Protein AF-A0A8T4ZSI3-F1 (afdb_monomer)

Mean predicted aligned error: 11.45 Å

pLDDT: mean 76.9, std 13.88, range [41.25, 93.5]

Sequence (92 aa):
MSDDQTILWIEEKEPKIANLAKLIGVQDSSKVKVKITLEVVEEPCKICGKLTPSNKSCRKCGETLCDGCAVTDAGDSYCPTCLNLLKTLKLA

Radius of gyration: 19.09 Å; Cα contacts (8 Å, |Δi|>4): 92; chains: 1; bounding box: 41×33×58 Å

Foldseek 3Di:
DPPPDDDDDDPDPDDDVVVVCVVVPDDPPDDDDDDDDDDQAFAQAPPPGDTDGQPAAAPVPRGGHHPVQWDDDPRHTHGPVVVVVVVVVVVD

Structure (mmCIF, N/CA/C/O backbone):
data_AF-A0A8T4ZSI3-F1
#
_entry.id   AF-A0A8T4ZSI3-F1
#
loop_
_atom_site.group_PDB
_atom_site.id
_atom_site.type_symbol
_atom_site.label_atom_id
_atom_site.label_alt_id
_atom_site.label_comp_id
_atom_site.label_asym_id
_atom_site.label_entity_id
_atom_site.label_seq_id
_atom_site.pdbx_PDB_ins_code
_atom_site.Cartn_x
_atom_site.Cartn_y
_atom_site.Cartn_z
_atom_site.occupa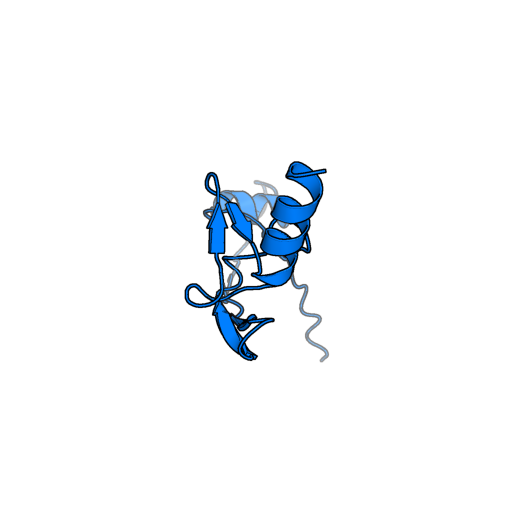ncy
_atom_site.B_iso_or_equiv
_atom_site.auth_seq_id
_atom_site.auth_comp_id
_atom_site.auth_asym_id
_atom_site.auth_atom_id
_atom_site.pdbx_PDB_model_num
ATOM 1 N N . MET A 1 1 ? -13.454 -21.469 21.931 1.00 41.25 1 MET A N 1
ATOM 2 C CA . MET A 1 1 ? -13.759 -20.039 21.738 1.00 41.25 1 MET A CA 1
ATOM 3 C C . MET A 1 1 ? -13.025 -19.634 20.483 1.00 41.25 1 MET A C 1
ATOM 5 O O . MET A 1 1 ? -11.804 -19.658 20.498 1.00 41.25 1 MET A O 1
ATOM 9 N N . SER A 1 2 ? -13.748 -19.436 19.385 1.00 46.75 2 SER A N 1
ATOM 10 C CA . SER A 1 2 ? -13.167 -18.881 18.165 1.00 46.75 2 SER A CA 1
ATOM 11 C C . SER A 1 2 ? -13.298 -17.372 18.300 1.00 46.75 2 SER A C 1
ATOM 13 O O . SER A 1 2 ? -14.420 -16.872 18.347 1.00 46.75 2 SER A O 1
ATOM 15 N N . ASP A 1 3 ? -12.184 -16.668 18.477 1.00 52.62 3 ASP A N 1
ATOM 16 C CA . ASP A 1 3 ? -12.177 -15.211 18.385 1.00 52.62 3 ASP A CA 1
ATOM 17 C C . ASP A 1 3 ? -12.426 -14.854 16.915 1.00 52.62 3 ASP A C 1
ATOM 19 O O . ASP A 1 3 ? -11.503 -14.855 16.102 1.00 52.62 3 ASP A O 1
ATOM 23 N N . ASP A 1 4 ? -13.693 -14.633 16.559 1.00 55.75 4 ASP A N 1
ATOM 24 C CA . ASP A 1 4 ? -14.094 -14.127 15.246 1.00 55.75 4 ASP A CA 1
ATOM 25 C C . ASP A 1 4 ? -13.576 -12.687 15.113 1.00 55.75 4 ASP A C 1
ATOM 27 O O . ASP A 1 4 ? -14.208 -11.715 15.536 1.00 55.75 4 ASP A O 1
ATOM 31 N N . GLN A 1 5 ? -12.354 -12.547 14.600 1.00 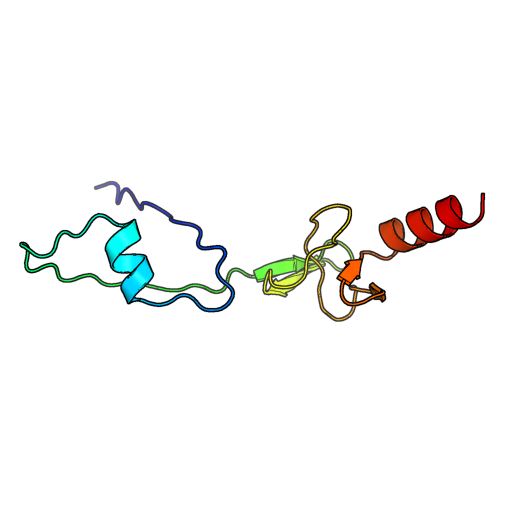63.22 5 GLN A N 1
ATOM 32 C CA . GLN A 1 5 ? -11.737 -11.249 14.367 1.00 63.22 5 GLN A CA 1
ATOM 33 C C . GLN A 1 5 ? -12.270 -10.669 13.059 1.00 63.22 5 GLN A C 1
ATOM 35 O O . GLN A 1 5 ? -11.970 -11.151 11.969 1.00 63.22 5 GLN A O 1
ATOM 40 N N . THR A 1 6 ? -13.058 -9.601 13.164 1.00 65.75 6 THR A N 1
ATOM 41 C CA . THR A 1 6 ? -13.450 -8.804 11.998 1.00 65.75 6 THR A CA 1
ATOM 42 C C . THR A 1 6 ? -12.294 -7.882 11.617 1.00 65.75 6 THR A C 1
ATOM 44 O O . THR A 1 6 ? -11.934 -6.992 12.388 1.00 65.75 6 THR A O 1
ATOM 47 N N . ILE A 1 7 ? -11.715 -8.089 10.433 1.00 65.12 7 ILE A N 1
ATOM 48 C CA . ILE A 1 7 ? -10.654 -7.238 9.880 1.00 65.12 7 ILE A CA 1
ATOM 49 C C . ILE A 1 7 ? -11.290 -6.186 8.966 1.00 65.12 7 ILE A C 1
ATOM 51 O O . ILE A 1 7 ? -12.028 -6.522 8.041 1.00 65.12 7 ILE A O 1
ATOM 55 N N . LEU A 1 8 ? -10.985 -4.912 9.219 1.00 63.78 8 LEU A N 1
ATOM 56 C CA . LEU A 1 8 ? -11.400 -3.778 8.394 1.00 63.78 8 LEU A CA 1
ATOM 57 C C . LEU A 1 8 ? -10.163 -3.139 7.759 1.00 63.78 8 LEU A C 1
ATOM 59 O O . LEU A 1 8 ? -9.298 -2.627 8.469 1.00 63.78 8 LEU A O 1
ATOM 63 N N . TRP A 1 9 ? -10.096 -3.152 6.429 1.00 66.25 9 TRP A N 1
ATOM 64 C CA . TRP A 1 9 ? -9.055 -2.462 5.667 1.00 66.25 9 TRP A CA 1
ATOM 65 C C . TRP A 1 9 ? -9.439 -0.991 5.485 1.00 66.25 9 TRP A C 1
ATOM 67 O O . TRP A 1 9 ? -10.546 -0.688 5.039 1.00 66.25 9 TRP A O 1
ATOM 77 N N . ILE A 1 10 ? -8.542 -0.073 5.856 1.00 65.88 10 ILE A N 1
ATOM 78 C CA . ILE A 1 10 ? -8.764 1.377 5.767 1.00 65.88 10 ILE A CA 1
ATOM 79 C C . ILE A 1 10 ? -7.752 1.960 4.782 1.00 65.88 10 ILE A C 1
ATOM 81 O O . ILE A 1 10 ? -6.564 2.040 5.082 1.00 65.88 10 ILE A O 1
ATOM 85 N N . GLU A 1 11 ? -8.230 2.403 3.623 1.00 62.31 11 GLU A N 1
ATOM 86 C CA . GLU A 1 11 ? -7.412 3.029 2.576 1.00 62.31 11 GLU A CA 1
ATOM 87 C C . GLU A 1 11 ? -7.436 4.568 2.692 1.00 62.31 11 GLU A C 1
ATOM 89 O O . GLU A 1 11 ? -7.796 5.282 1.758 1.00 62.31 11 GLU A O 1
ATOM 94 N N . GLU A 1 12 ? -7.089 5.113 3.865 1.00 62.91 12 GLU A N 1
ATOM 95 C CA . GLU A 1 12 ? -6.960 6.566 4.071 1.00 62.91 12 GLU A CA 1
ATOM 96 C C . GLU A 1 12 ? -5.488 6.983 4.196 1.00 62.91 12 GLU A C 1
ATOM 98 O O . GLU A 1 12 ? -4.692 6.315 4.852 1.00 62.91 12 GLU A O 1
ATOM 103 N N . LYS A 1 13 ? -5.128 8.143 3.621 1.00 55.00 13 LYS A N 1
ATOM 104 C CA . LYS A 1 13 ? -3.778 8.730 3.765 1.00 55.00 13 LYS A CA 1
ATOM 105 C C . LYS A 1 13 ? -3.427 9.066 5.222 1.00 55.00 13 LYS A C 1
ATOM 107 O O . LYS A 1 13 ? -2.257 9.030 5.580 1.00 55.00 13 LYS A O 1
ATOM 112 N N . GLU A 1 14 ? -4.433 9.390 6.036 1.00 59.66 14 GLU A N 1
ATOM 113 C CA . GLU A 1 14 ? -4.316 9.664 7.473 1.00 59.66 14 GLU A CA 1
ATOM 114 C C . GLU A 1 14 ? -5.585 9.172 8.194 1.00 59.66 14 GLU A C 1
ATOM 116 O O . GLU A 1 14 ? -6.609 9.863 8.161 1.00 59.66 14 GLU A O 1
ATOM 121 N N . PRO A 1 15 ? -5.566 7.998 8.847 1.00 59.25 15 PRO A N 1
ATOM 122 C CA . PRO A 1 15 ? -6.758 7.454 9.487 1.00 59.25 15 PRO A CA 1
ATOM 123 C C . PRO A 1 15 ? -7.127 8.269 10.735 1.00 59.25 15 PRO A C 1
ATOM 125 O O . PRO A 1 15 ? -6.415 8.266 11.743 1.00 59.25 15 PRO A O 1
ATOM 128 N N . LYS A 1 16 ? -8.268 8.967 10.706 1.00 66.62 16 LYS A N 1
ATOM 129 C CA . LYS A 1 16 ? -8.791 9.695 11.878 1.00 66.62 16 LYS A CA 1
ATOM 130 C C . LYS A 1 16 ? -9.656 8.775 12.738 1.00 66.62 16 LYS A C 1
ATOM 132 O O . LYS A 1 16 ? -10.654 8.236 12.269 1.00 66.62 16 LYS A O 1
ATOM 137 N N . ILE A 1 17 ? -9.356 8.681 14.036 1.00 64.38 17 ILE A N 1
ATOM 138 C CA . ILE A 1 17 ? -10.099 7.844 15.006 1.00 64.38 17 ILE A CA 1
ATOM 139 C C . ILE A 1 17 ? -11.612 8.140 1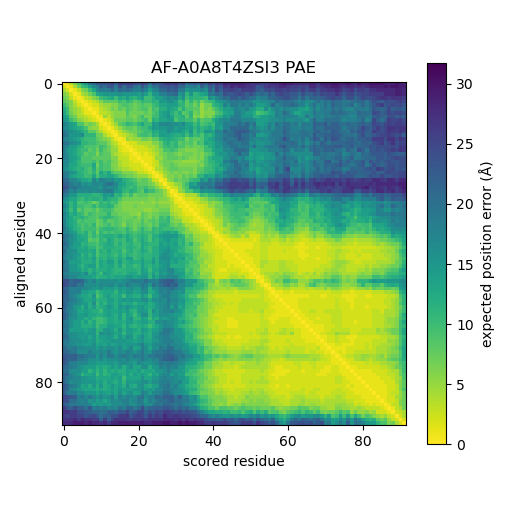5.005 1.00 64.38 17 ILE A C 1
ATOM 141 O O . ILE A 1 17 ? -12.428 7.230 15.133 1.00 64.38 17 ILE A O 1
ATOM 145 N N . ALA A 1 18 ? -12.005 9.400 14.799 1.00 63.66 18 ALA A N 1
ATOM 146 C CA . ALA A 1 18 ? -13.413 9.790 14.708 1.00 63.66 18 ALA A CA 1
ATOM 147 C C . ALA A 1 18 ? -14.136 9.202 13.476 1.00 63.66 18 ALA A C 1
ATOM 149 O O . ALA A 1 18 ? -15.325 8.896 13.556 1.00 63.66 18 ALA A O 1
ATOM 150 N N . ASN A 1 19 ? -13.430 9.008 12.355 1.00 67.06 19 ASN A N 1
ATOM 151 C CA . ASN A 1 19 ? -13.980 8.342 11.170 1.00 67.06 19 ASN A CA 1
ATOM 152 C C . ASN A 1 19 ? -14.148 6.840 11.430 1.00 67.06 19 ASN A C 1
ATOM 154 O O . ASN A 1 19 ? -15.162 6.262 11.046 1.00 67.06 19 ASN A O 1
ATOM 158 N N . LEU A 1 20 ? -13.208 6.233 12.163 1.00 69.62 20 LEU A N 1
ATOM 159 C CA . LEU A 1 20 ? -13.277 4.823 12.552 1.00 69.62 20 LEU A CA 1
ATOM 160 C C . L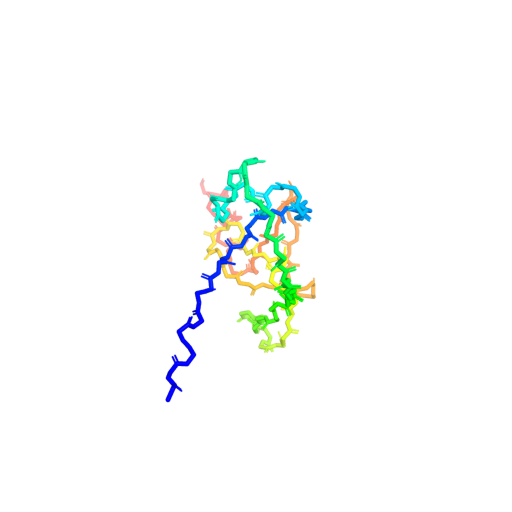EU A 1 20 ? -14.497 4.523 13.423 1.00 69.62 20 LEU A C 1
ATOM 162 O O . LEU A 1 20 ? -15.199 3.557 13.148 1.00 69.62 20 LEU A O 1
ATOM 166 N N . ALA A 1 21 ? -14.802 5.373 14.410 1.00 67.62 21 ALA A N 1
ATOM 167 C CA . ALA A 1 21 ? -15.974 5.208 15.278 1.00 67.62 21 ALA A CA 1
ATOM 168 C C . ALA A 1 21 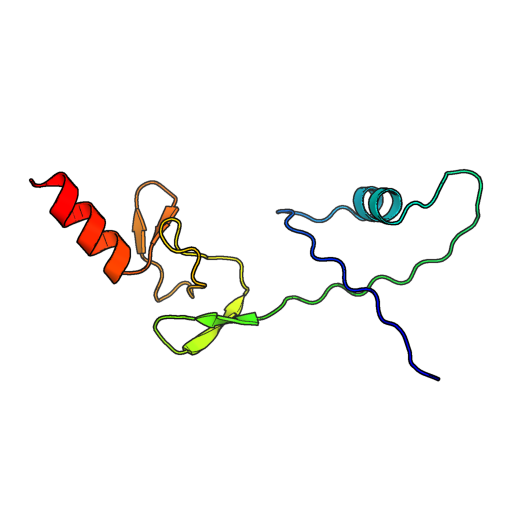? -17.305 5.201 14.500 1.00 67.62 21 ALA A C 1
ATOM 170 O O . ALA A 1 21 ? -18.201 4.415 14.812 1.00 67.62 21 ALA A O 1
ATOM 171 N N . LYS A 1 22 ? -17.414 6.033 13.453 1.00 67.31 22 LYS A N 1
ATOM 172 C CA . LYS A 1 22 ? -18.575 6.044 12.549 1.00 67.31 22 LYS A CA 1
ATOM 173 C C . LYS A 1 22 ? -18.639 4.791 11.676 1.00 67.31 22 LYS A C 1
ATOM 175 O O . LYS A 1 22 ? -19.718 4.228 11.522 1.00 67.31 22 LYS A O 1
ATOM 180 N N . LEU A 1 23 ? -17.502 4.349 11.129 1.00 67.81 23 LEU A N 1
ATOM 181 C CA . LEU A 1 23 ? -17.416 3.157 10.275 1.00 67.81 23 LEU A CA 1
ATOM 182 C C . LEU A 1 23 ? -17.847 1.876 11.001 1.00 67.81 23 LEU A C 1
ATOM 184 O O . LEU A 1 23 ? -18.461 1.010 10.388 1.00 67.81 23 LEU A O 1
ATOM 188 N N . ILE A 1 24 ? -17.583 1.773 12.306 1.00 70.19 24 ILE A N 1
ATOM 189 C CA . ILE A 1 24 ? -17.983 0.618 13.129 1.00 70.19 24 ILE A CA 1
ATOM 190 C C . ILE A 1 24 ? -19.392 0.751 13.740 1.00 70.19 24 ILE A C 1
ATOM 192 O O . ILE A 1 24 ? -19.765 -0.042 14.602 1.00 70.19 24 ILE A O 1
ATOM 196 N N . GLY A 1 25 ? -20.184 1.744 13.315 1.00 67.94 25 GLY A N 1
ATOM 197 C CA . GLY A 1 25 ? -21.608 1.849 13.655 1.00 67.94 25 GLY A CA 1
ATOM 198 C C . GLY A 1 25 ? -21.923 2.272 15.094 1.00 67.94 25 GLY A C 1
ATOM 199 O O . GLY A 1 25 ? -23.047 2.063 15.553 1.00 67.94 25 GLY A O 1
ATOM 200 N N . VAL A 1 26 ? -20.973 2.870 15.822 1.00 67.69 26 VAL A N 1
ATOM 201 C CA . VAL A 1 26 ? -21.232 3.379 17.179 1.00 67.69 26 VAL A CA 1
ATOM 202 C C . VAL A 1 26 ? -22.086 4.648 17.082 1.00 67.69 26 VAL A C 1
ATOM 204 O O . VAL A 1 26 ? -21.610 5.692 16.646 1.00 67.69 26 VAL A O 1
ATOM 207 N N . GLN A 1 27 ? -23.360 4.554 17.475 1.00 62.62 27 GLN A N 1
ATOM 208 C CA . GLN A 1 27 ? -24.263 5.704 17.595 1.00 62.62 27 GLN A CA 1
ATOM 209 C C . GLN A 1 27 ? -24.056 6.441 18.927 1.00 62.62 27 GLN A C 1
ATOM 211 O O . GLN A 1 27 ? -23.747 5.823 19.949 1.00 62.62 27 GLN A O 1
ATOM 216 N N . ASP A 1 28 ? -24.301 7.755 18.924 1.00 59.81 28 ASP A N 1
ATOM 217 C CA . ASP A 1 28 ? -24.035 8.690 20.033 1.00 59.81 28 ASP A CA 1
ATOM 218 C C . ASP A 1 28 ? -24.733 8.356 21.373 1.00 59.81 28 ASP A C 1
ATOM 220 O O . ASP A 1 28 ? -24.413 8.945 22.404 1.00 59.81 28 ASP A O 1
ATOM 224 N N . SER A 1 29 ? -25.677 7.408 21.405 1.00 62.12 29 SER A N 1
ATOM 225 C CA . SER A 1 29 ? -26.456 7.058 22.601 1.00 62.12 29 SER A CA 1
ATOM 226 C C . SER A 1 29 ? -25.819 5.989 23.503 1.00 62.12 29 SER A C 1
ATOM 228 O O . SER A 1 29 ? -26.335 5.728 24.591 1.00 62.12 29 SER A O 1
ATOM 230 N N . SER A 1 30 ? -24.702 5.372 23.097 1.00 62.16 30 SER A N 1
ATOM 231 C CA . SER A 1 30 ? -24.073 4.258 23.828 1.00 62.16 30 SER A CA 1
ATOM 232 C C . SER A 1 30 ? -22.675 4.606 24.353 1.00 62.16 30 SER A C 1
ATOM 234 O O . SER A 1 30 ? -21.815 5.072 23.611 1.00 62.16 30 SER A O 1
ATOM 236 N N . LYS A 1 31 ? -22.394 4.316 25.634 1.00 66.94 31 LYS A N 1
ATOM 237 C CA . LYS A 1 31 ? -21.021 4.372 26.174 1.00 66.94 31 LYS A CA 1
ATOM 238 C C . LYS A 1 31 ? -20.251 3.123 25.740 1.00 66.94 31 LYS A C 1
ATOM 240 O O . LYS A 1 31 ? -20.369 2.077 26.371 1.00 66.94 31 LYS A O 1
ATOM 245 N N . VAL A 1 32 ? -19.458 3.239 24.677 1.00 66.50 32 VAL A N 1
ATOM 246 C CA . VAL A 1 32 ? -18.644 2.141 24.132 1.00 66.50 32 VAL A CA 1
ATOM 247 C C . VAL A 1 32 ? -17.162 2.382 24.431 1.00 66.50 32 VAL A C 1
ATOM 249 O O . VAL A 1 32 ? -16.650 3.480 24.229 1.00 66.50 32 VAL A O 1
ATOM 252 N N . LYS A 1 33 ? -16.456 1.347 24.901 1.00 68.88 33 LYS A N 1
ATOM 253 C CA . LYS A 1 33 ? -14.991 1.343 25.033 1.00 68.88 33 LYS A CA 1
ATOM 254 C C . LYS A 1 33 ? -14.404 0.478 23.921 1.00 68.88 33 LYS A C 1
ATOM 256 O O . LYS A 1 33 ? -14.591 -0.733 23.939 1.00 68.88 33 LYS A O 1
ATOM 261 N N . VAL A 1 34 ? -1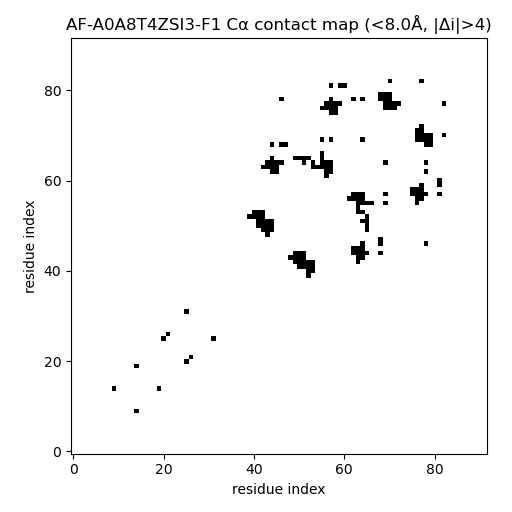3.683 1.091 22.983 1.00 68.38 34 VAL A N 1
ATOM 262 C CA . VAL A 1 34 ? -13.022 0.395 21.866 1.00 68.38 34 VAL A CA 1
ATOM 263 C C . VAL A 1 34 ? -11.508 0.408 22.075 1.00 68.38 34 VAL A C 1
ATOM 265 O O . VAL A 1 34 ? -10.943 1.424 22.478 1.00 68.38 34 VAL A O 1
ATOM 268 N N . LYS A 1 35 ? -10.847 -0.719 21.796 1.00 69.44 35 LYS A N 1
ATOM 269 C CA . LYS A 1 35 ? -9.389 -0.817 21.676 1.00 69.44 35 LYS A CA 1
ATOM 270 C C . LYS A 1 35 ? -9.070 -1.115 20.212 1.00 69.44 35 LYS A C 1
ATOM 272 O O . LYS A 1 35 ? -9.436 -2.178 19.727 1.00 69.44 35 LYS A O 1
ATOM 277 N N . ILE A 1 36 ? -8.437 -0.167 19.526 1.00 69.19 36 ILE A N 1
ATOM 278 C CA . ILE A 1 36 ? -8.041 -0.296 18.117 1.00 69.19 36 ILE A CA 1
ATOM 279 C C . ILE A 1 36 ? -6.533 -0.533 18.077 1.00 69.19 36 ILE A C 1
ATOM 281 O O . ILE A 1 36 ? -5.782 0.211 18.710 1.00 69.19 36 ILE A O 1
ATOM 285 N N . THR A 1 37 ? -6.104 -1.551 17.337 1.00 71.50 37 THR A N 1
ATOM 286 C CA . THR A 1 37 ? -4.695 -1.784 17.004 1.00 71.50 37 THR A CA 1
ATOM 287 C C . THR A 1 37 ? -4.513 -1.437 15.532 1.00 71.50 37 THR A C 1
ATOM 289 O O . THR A 1 37 ? -5.266 -1.926 14.696 1.00 71.50 37 THR A O 1
ATOM 292 N N . LEU A 1 38 ? -3.557 -0.561 15.224 1.00 68.62 38 LEU A N 1
ATOM 293 C CA . LEU A 1 38 ? -3.167 -0.240 13.852 1.00 68.62 38 LEU A CA 1
ATOM 294 C C . LEU A 1 38 ? -1.878 -0.997 13.548 1.00 68.62 38 LEU A C 1
ATOM 296 O O . LEU A 1 38 ? -0.895 -0.837 14.271 1.00 68.62 38 LEU A O 1
ATOM 300 N N . GLU A 1 39 ? -1.884 -1.795 12.489 1.00 68.81 39 GLU A N 1
ATOM 301 C CA . GLU A 1 39 ? -0.707 -2.525 12.024 1.00 68.81 39 GLU A CA 1
ATOM 302 C C . GLU A 1 39 ? -0.316 -2.008 10.642 1.00 68.81 39 GLU A C 1
ATOM 304 O O . GLU A 1 39 ? -1.150 -1.892 9.744 1.00 68.81 39 GLU A O 1
ATOM 309 N N . VAL A 1 40 ? 0.962 -1.665 10.479 1.00 70.31 40 VAL A N 1
ATOM 310 C CA . VAL A 1 40 ? 1.519 -1.376 9.158 1.00 70.31 40 VAL A CA 1
ATOM 311 C C . VAL A 1 40 ? 1.838 -2.719 8.525 1.00 70.31 40 VAL A C 1
ATOM 313 O O . VAL A 1 40 ? 2.774 -3.396 8.945 1.00 70.31 40 VAL A O 1
ATOM 316 N N . VAL A 1 41 ? 1.036 -3.116 7.541 1.00 76.88 41 VAL A N 1
ATOM 317 C CA . VAL A 1 41 ? 1.282 -4.345 6.790 1.00 76.88 41 VAL A CA 1
ATOM 318 C C . VAL A 1 41 ? 2.412 -4.082 5.801 1.00 76.88 41 VAL A C 1
ATOM 320 O O . VAL A 1 41 ? 2.308 -3.222 4.920 1.00 76.88 41 VAL A O 1
ATOM 323 N N . GLU A 1 42 ? 3.514 -4.807 5.975 1.00 84.25 42 GLU A N 1
ATOM 324 C CA . GLU A 1 42 ? 4.578 -4.859 4.983 1.00 84.25 42 GLU A CA 1
ATOM 325 C C . GLU A 1 42 ? 4.271 -5.955 3.966 1.00 84.25 42 GLU A C 1
ATOM 327 O O . GLU A 1 42 ? 3.993 -7.101 4.320 1.00 84.25 42 GLU A O 1
ATOM 332 N N . GLU A 1 43 ? 4.357 -5.610 2.688 1.00 87.19 43 GLU A N 1
ATOM 333 C CA . GLU A 1 43 ? 4.159 -6.539 1.583 1.00 87.19 43 GLU A CA 1
ATOM 334 C C . GLU A 1 43 ? 5.466 -6.706 0.802 1.00 87.19 43 GLU A C 1
ATOM 336 O O . GLU A 1 43 ? 6.275 -5.774 0.716 1.00 87.19 43 GLU A O 1
ATOM 341 N N . PRO A 1 44 ? 5.723 -7.889 0.224 1.00 90.44 44 PRO A N 1
ATOM 342 C CA . PRO A 1 44 ? 6.919 -8.102 -0.571 1.00 90.44 44 PRO A CA 1
ATOM 343 C C . PRO A 1 44 ? 6.863 -7.270 -1.855 1.00 90.44 44 PRO A C 1
ATOM 345 O O . PRO A 1 44 ? 5.912 -7.338 -2.633 1.00 90.44 44 PRO A O 1
ATOM 348 N N . CYS A 1 45 ? 7.929 -6.521 -2.129 1.00 92.19 45 CYS A N 1
ATOM 349 C CA . CYS A 1 45 ? 8.079 -5.808 -3.388 1.00 92.19 45 CYS A CA 1
ATOM 350 C C . CYS A 1 45 ? 8.079 -6.793 -4.562 1.00 92.19 45 CYS A C 1
ATOM 352 O O . CYS A 1 45 ? 8.907 -7.704 -4.615 1.00 92.19 45 CYS A O 1
ATOM 354 N N . LYS A 1 46 ? 7.250 -6.537 -5.577 1.00 91.81 46 LYS A N 1
ATOM 355 C CA . LYS A 1 46 ? 7.144 -7.391 -6.768 1.00 91.81 46 LYS A CA 1
ATOM 356 C C . LYS A 1 46 ? 8.465 -7.602 -7.521 1.00 91.81 46 LYS A C 1
ATOM 358 O O . LYS A 1 46 ? 8.621 -8.606 -8.208 1.00 91.81 46 LYS A O 1
ATOM 363 N N . ILE A 1 47 ? 9.403 -6.658 -7.421 1.00 92.81 47 ILE A N 1
ATOM 364 C CA . ILE A 1 47 ? 10.664 -6.675 -8.177 1.00 92.81 47 ILE A CA 1
ATOM 365 C C . ILE A 1 47 ? 11.801 -7.343 -7.401 1.00 92.81 47 ILE A C 1
ATOM 367 O O . ILE A 1 47 ? 12.535 -8.143 -7.972 1.00 92.81 47 ILE A O 1
ATOM 371 N N . CYS A 1 48 ? 11.974 -7.010 -6.119 1.00 93.25 48 CYS A N 1
ATOM 372 C CA . CYS A 1 48 ? 13.114 -7.487 -5.326 1.00 93.25 48 CYS A CA 1
ATOM 373 C C . CYS A 1 48 ? 12.740 -8.423 -4.170 1.00 93.25 48 CYS A C 1
ATOM 375 O O . CYS A 1 48 ? 13.632 -8.903 -3.476 1.00 93.25 48 CYS A O 1
ATOM 377 N N . GLY A 1 49 ? 11.448 -8.648 -3.919 1.00 91.06 49 GLY A N 1
ATOM 378 C CA . GLY A 1 49 ? 10.936 -9.505 -2.846 1.00 91.06 49 GLY A CA 1
ATOM 379 C C . GLY A 1 49 ? 11.111 -8.956 -1.427 1.00 91.06 49 GLY A C 1
ATOM 380 O O . GLY A 1 49 ? 10.586 -9.547 -0.489 1.00 91.06 49 GLY A O 1
ATOM 381 N N . LYS A 1 50 ? 11.821 -7.834 -1.243 1.00 91.94 50 LYS A N 1
ATOM 382 C CA . LYS A 1 50 ? 11.985 -7.206 0.075 1.00 91.94 50 LYS A CA 1
ATOM 383 C C . LYS A 1 50 ? 10.638 -6.729 0.602 1.00 91.94 50 LYS A C 1
ATOM 385 O O . LYS A 1 50 ? 9.894 -6.091 -0.144 1.00 91.94 50 LYS A O 1
ATOM 390 N N . LEU A 1 51 ? 10.375 -7.005 1.875 1.00 88.94 51 LEU A N 1
ATOM 391 C CA . LEU A 1 51 ? 9.242 -6.434 2.592 1.00 88.94 51 LEU A CA 1
ATOM 392 C C . LEU A 1 51 ? 9.363 -4.907 2.583 1.00 88.94 51 LEU A C 1
ATOM 394 O O . LEU A 1 51 ? 10.443 -4.354 2.802 1.00 88.94 51 LEU A O 1
ATOM 398 N N . THR A 1 52 ? 8.270 -4.246 2.231 1.00 85.19 52 THR A N 1
ATOM 399 C CA . THR A 1 52 ? 8.156 -2.792 2.159 1.00 85.19 52 THR A CA 1
ATOM 400 C C . THR A 1 52 ? 6.772 -2.392 2.655 1.00 85.19 52 THR A C 1
ATOM 402 O O . THR A 1 52 ? 5.821 -3.153 2.457 1.00 85.19 52 THR A O 1
ATOM 405 N N . PRO A 1 53 ? 6.606 -1.201 3.250 1.00 79.56 53 PRO A N 1
ATOM 406 C CA . PRO A 1 53 ? 5.276 -0.663 3.500 1.00 79.56 53 PRO A CA 1
ATOM 407 C C . PRO A 1 53 ? 4.466 -0.661 2.196 1.00 79.56 53 PRO A C 1
ATOM 409 O O . PRO A 1 53 ? 5.005 -0.297 1.148 1.00 79.56 53 PRO A O 1
ATOM 412 N N . SER A 1 54 ? 3.180 -1.022 2.246 1.00 68.12 54 SER A N 1
ATOM 413 C CA . SER A 1 54 ? 2.281 -1.043 1.071 1.00 68.12 54 SER A CA 1
ATOM 414 C C . SER A 1 54 ? 1.902 0.369 0.556 1.00 68.12 54 SER A C 1
ATOM 416 O O . SER A 1 54 ? 0.846 0.616 -0.015 1.00 68.12 54 SER A O 1
ATOM 418 N N . ASN A 1 55 ? 2.765 1.367 0.766 1.00 73.94 55 ASN A N 1
ATOM 419 C CA . ASN A 1 55 ? 2.494 2.767 0.432 1.00 73.94 55 ASN A CA 1
ATOM 420 C C . ASN A 1 55 ? 2.799 3.128 -1.033 1.00 73.94 55 ASN A C 1
ATOM 422 O O . ASN A 1 55 ? 2.410 4.206 -1.489 1.00 73.94 55 ASN A O 1
ATOM 426 N N . LYS A 1 56 ? 3.500 2.263 -1.772 1.00 79.88 56 LYS A N 1
ATOM 427 C CA . LYS A 1 56 ? 3.836 2.470 -3.181 1.00 79.88 56 LYS A CA 1
ATOM 428 C C . LYS A 1 56 ? 3.389 1.285 -4.016 1.00 79.88 56 LYS A C 1
ATOM 430 O O . LYS A 1 56 ? 3.944 0.195 -3.930 1.00 79.88 56 LYS A O 1
ATOM 435 N N . SER A 1 57 ? 2.425 1.538 -4.887 1.00 90.81 57 SER A N 1
ATOM 436 C CA . SER A 1 57 ? 1.936 0.586 -5.876 1.00 90.81 57 SER A CA 1
ATOM 437 C C . SER A 1 57 ? 2.170 1.115 -7.288 1.00 90.81 57 SER A C 1
ATOM 439 O O . SER A 1 57 ? 2.246 2.322 -7.537 1.00 90.81 57 SER A O 1
ATOM 441 N N . CYS A 1 58 ? 2.331 0.206 -8.248 1.00 92.00 58 CYS A N 1
ATOM 442 C CA . CYS A 1 58 ? 2.409 0.591 -9.648 1.00 92.00 58 CYS A CA 1
ATOM 443 C C . CYS A 1 58 ? 1.051 1.127 -10.118 1.00 92.00 58 CYS A C 1
ATOM 445 O O . CYS A 1 58 ? 0.090 0.366 -10.180 1.00 92.00 58 CYS A O 1
ATOM 447 N N . ARG A 1 59 ? 0.981 2.375 -10.600 1.00 92.00 59 ARG A N 1
ATOM 448 C CA . ARG A 1 59 ? -0.271 2.964 -11.118 1.00 92.00 59 ARG A CA 1
ATOM 449 C C . ARG A 1 59 ? -0.921 2.152 -12.246 1.00 92.00 59 ARG A C 1
ATOM 451 O O . ARG A 1 59 ? -2.128 2.230 -12.440 1.00 92.00 59 ARG A O 1
ATOM 458 N N . LYS A 1 60 ? -0.133 1.382 -13.005 1.00 92.00 60 LYS A N 1
ATOM 459 C CA . LYS A 1 60 ? -0.630 0.582 -14.133 1.00 92.00 60 LYS A CA 1
ATOM 460 C C . LYS A 1 60 ? -1.136 -0.805 -13.732 1.00 92.00 60 LYS A C 1
ATOM 462 O O . LYS A 1 60 ? -2.145 -1.236 -14.274 1.00 92.00 60 LYS A O 1
ATOM 467 N N . CYS A 1 61 ? -0.426 -1.524 -12.862 1.00 92.06 61 CYS A N 1
ATOM 468 C CA . CYS A 1 61 ? -0.742 -2.924 -12.545 1.00 92.06 61 CYS A CA 1
ATOM 469 C C . CYS A 1 61 ? -1.104 -3.178 -11.076 1.00 92.06 61 CYS A C 1
ATOM 471 O O . CYS A 1 61 ? -1.364 -4.319 -10.721 1.00 92.06 61 CYS A O 1
ATOM 473 N N . GLY A 1 62 ? -1.083 -2.154 -10.220 1.00 90.12 62 GLY A N 1
ATOM 474 C CA . GLY A 1 62 ? -1.443 -2.239 -8.800 1.00 90.12 62 GLY A CA 1
ATOM 475 C C . GLY A 1 62 ? -0.419 -2.934 -7.898 1.00 90.12 62 GLY A C 1
ATOM 476 O O . GLY A 1 62 ? -0.524 -2.833 -6.687 1.00 90.12 62 GLY A O 1
ATOM 477 N N . GLU A 1 63 ? 0.588 -3.600 -8.465 1.00 91.75 63 GLU A N 1
ATOM 478 C CA . GLU A 1 63 ? 1.604 -4.351 -7.713 1.00 91.75 63 GLU A CA 1
ATOM 479 C C . GLU A 1 63 ? 2.412 -3.465 -6.751 1.00 91.75 63 GLU A C 1
ATOM 481 O O . GLU A 1 63 ? 2.847 -2.372 -7.134 1.00 91.75 63 GLU A O 1
ATOM 486 N N . THR A 1 64 ? 2.678 -3.977 -5.546 1.00 92.12 64 THR A N 1
ATOM 487 C CA . THR A 1 64 ? 3.445 -3.294 -4.494 1.00 92.12 64 THR A CA 1
ATOM 488 C C . THR A 1 64 ? 4.933 -3.197 -4.843 1.00 92.12 64 THR A C 1
ATOM 490 O O . THR A 1 64 ? 5.580 -4.160 -5.275 1.00 92.12 64 THR A O 1
ATOM 493 N N . LEU A 1 65 ? 5.508 -2.009 -4.661 1.00 92.25 65 LEU A N 1
ATOM 494 C CA . LEU A 1 65 ? 6.882 -1.659 -5.014 1.00 92.25 65 LEU A CA 1
ATOM 495 C C . LEU A 1 65 ? 7.583 -0.987 -3.836 1.00 92.25 65 LEU A C 1
ATOM 497 O O . LEU A 1 65 ? 7.022 -0.108 -3.196 1.00 92.25 65 LEU A O 1
ATOM 501 N N . CYS A 1 66 ? 8.845 -1.340 -3.595 1.00 91.69 66 CYS A N 1
ATOM 502 C CA . CYS A 1 66 ? 9.676 -0.584 -2.664 1.00 91.69 66 CYS A CA 1
ATOM 503 C C . CYS A 1 66 ? 10.233 0.681 -3.332 1.00 91.69 66 CYS A C 1
ATOM 505 O O . CYS A 1 66 ? 10.327 0.763 -4.562 1.00 91.69 66 CYS A O 1
ATOM 507 N N . ASP A 1 67 ? 10.688 1.634 -2.518 1.00 88.12 67 ASP A N 1
ATOM 508 C CA . ASP A 1 67 ? 11.265 2.903 -2.980 1.00 88.12 67 ASP A CA 1
ATOM 509 C C . ASP A 1 67 ? 12.406 2.730 -3.989 1.00 88.12 67 ASP A C 1
ATOM 511 O O . ASP A 1 67 ? 12.519 3.514 -4.925 1.00 88.12 67 ASP A O 1
ATOM 515 N N . GLY A 1 68 ? 13.229 1.690 -3.823 1.00 90.56 68 GLY A N 1
ATOM 516 C CA . GLY A 1 68 ? 14.362 1.418 -4.711 1.00 90.56 68 GLY A CA 1
ATOM 517 C C . GLY A 1 68 ? 13.985 0.780 -6.050 1.00 90.56 68 GLY A C 1
ATOM 518 O O . GLY A 1 68 ? 14.783 0.816 -6.982 1.00 90.56 68 GLY A O 1
ATOM 519 N N . CYS A 1 69 ? 12.796 0.181 -6.161 1.00 91.88 69 CYS A N 1
ATOM 520 C CA . CYS A 1 69 ? 12.326 -0.470 -7.389 1.00 91.88 69 CYS A CA 1
ATOM 521 C C . CYS A 1 69 ? 11.240 0.329 -8.120 1.00 91.88 69 CYS A C 1
ATOM 523 O O . CYS A 1 69 ? 10.981 0.066 -9.297 1.00 91.88 69 CYS A O 1
ATOM 525 N N . ALA A 1 70 ? 10.589 1.271 -7.437 1.00 91.75 70 ALA A N 1
ATOM 526 C CA . ALA A 1 70 ? 9.621 2.172 -8.036 1.00 91.75 70 ALA A CA 1
ATOM 527 C C . ALA A 1 70 ? 10.325 3.213 -8.915 1.00 91.75 70 ALA A C 1
ATOM 529 O O . ALA A 1 70 ? 11.262 3.883 -8.485 1.00 91.75 70 ALA A O 1
ATOM 530 N N . VAL A 1 71 ? 9.841 3.378 -10.145 1.00 92.31 71 VAL A N 1
ATOM 531 C CA . VAL A 1 71 ? 10.255 4.476 -11.022 1.00 92.31 71 VAL A CA 1
ATOM 532 C C . VAL A 1 71 ? 9.155 5.526 -11.020 1.00 92.31 71 VAL A C 1
ATOM 534 O O . VAL A 1 71 ? 8.013 5.218 -11.365 1.00 92.31 71 VAL A O 1
ATOM 537 N N . THR A 1 72 ? 9.495 6.754 -10.634 1.00 90.25 72 THR A N 1
ATOM 538 C CA . THR A 1 72 ? 8.534 7.860 -10.591 1.00 90.25 72 THR A CA 1
ATOM 539 C C . THR A 1 72 ? 8.481 8.582 -11.936 1.00 90.25 72 THR A C 1
ATOM 541 O O . THR A 1 72 ? 9.512 9.039 -12.426 1.00 90.25 72 THR A O 1
ATOM 544 N N . ASP A 1 73 ? 7.288 8.718 -12.514 1.00 86.12 73 ASP A N 1
ATOM 545 C CA . ASP A 1 73 ? 7.027 9.493 -13.734 1.00 86.12 73 ASP A CA 1
ATOM 546 C C . ASP A 1 73 ? 5.753 10.323 -13.543 1.00 86.12 73 ASP A C 1
ATOM 548 O O . ASP A 1 73 ? 4.733 9.798 -13.099 1.00 86.12 73 ASP A O 1
ATOM 552 N N . ALA A 1 74 ? 5.821 11.629 -13.818 1.00 84.81 74 ALA A N 1
ATOM 553 C CA . ALA A 1 74 ? 4.708 12.576 -13.650 1.00 84.81 74 ALA A CA 1
ATOM 554 C C . ALA A 1 74 ? 4.001 12.543 -12.269 1.00 84.81 74 ALA A C 1
ATOM 556 O O . ALA A 1 74 ? 2.824 12.877 -12.161 1.00 84.81 74 ALA A O 1
ATOM 557 N N . GLY A 1 75 ? 4.723 12.168 -11.207 1.00 84.50 75 GLY A N 1
ATOM 558 C CA . GLY A 1 75 ? 4.191 12.083 -9.841 1.00 84.50 75 GLY A CA 1
ATOM 559 C C . GLY A 1 75 ? 3.600 10.722 -9.463 1.00 84.50 75 GLY A C 1
ATOM 560 O O . GLY A 1 75 ? 3.275 10.520 -8.295 1.00 84.50 75 GLY A O 1
ATOM 561 N N . ASP A 1 76 ? 3.528 9.768 -10.393 1.00 90.50 76 ASP A N 1
ATOM 562 C CA . ASP A 1 76 ? 3.098 8.400 -10.104 1.00 90.50 76 ASP A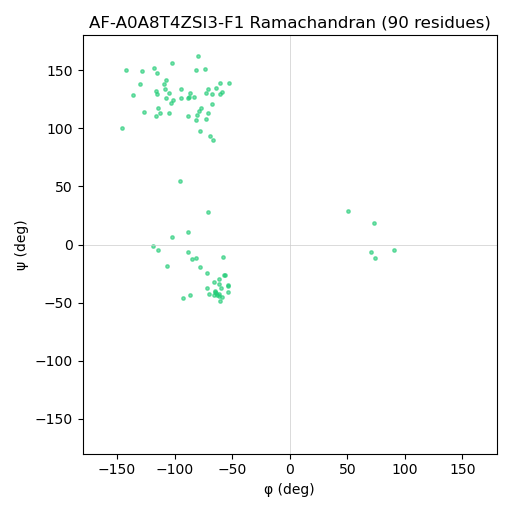 CA 1
ATOM 563 C C . ASP A 1 76 ? 4.276 7.439 -10.011 1.00 90.50 76 ASP A C 1
ATOM 565 O O . ASP A 1 76 ? 5.317 7.641 -10.632 1.00 90.50 76 ASP A O 1
ATOM 569 N N . SER A 1 77 ? 4.071 6.333 -9.297 1.00 91.25 77 SER A N 1
ATOM 570 C CA . SER A 1 77 ? 5.020 5.221 -9.245 1.00 91.25 77 SER A CA 1
ATOM 571 C C . SER A 1 77 ? 4.659 4.141 -10.267 1.00 91.25 77 SER A C 1
ATOM 573 O O . SER A 1 77 ? 3.509 3.709 -10.370 1.00 91.25 77 SER A O 1
ATOM 575 N N . 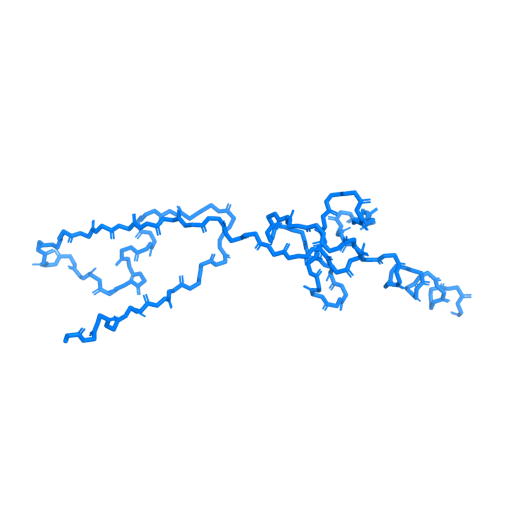TYR A 1 78 ? 5.656 3.656 -11.004 1.00 93.50 78 TYR A N 1
ATOM 576 C CA . TYR A 1 78 ? 5.522 2.555 -11.955 1.00 93.50 78 TYR A CA 1
ATOM 577 C C . TYR A 1 78 ? 6.569 1.474 -11.696 1.00 93.50 78 TYR A C 1
ATOM 579 O O . TYR A 1 78 ? 7.695 1.764 -11.289 1.00 93.50 78 TYR A O 1
ATOM 587 N N . CYS A 1 79 ? 6.228 0.216 -11.992 1.00 93.38 79 CYS A N 1
ATOM 588 C CA . CYS A 1 79 ? 7.249 -0.816 -12.116 1.00 93.38 79 CYS A CA 1
ATOM 589 C C . CYS A 1 79 ? 8.016 -0.619 -13.440 1.00 93.38 79 CYS A C 1
ATOM 591 O O . CYS A 1 79 ? 7.424 -0.135 -14.418 1.00 93.38 79 CYS A O 1
ATOM 593 N N . PRO A 1 80 ? 9.302 -1.014 -13.518 1.00 91.81 80 PRO A N 1
ATOM 594 C CA . PRO A 1 80 ? 10.123 -0.803 -14.714 1.00 91.81 80 PRO A CA 1
ATOM 595 C C . PRO A 1 80 ? 9.482 -1.362 -15.992 1.00 91.81 80 PRO A C 1
ATOM 597 O O . PRO A 1 80 ? 9.461 -0.700 -17.029 1.00 91.81 80 PRO A O 1
ATOM 600 N N . THR A 1 81 ? 8.874 -2.548 -15.900 1.00 92.62 81 THR A N 1
ATOM 601 C CA . THR A 1 81 ? 8.173 -3.203 -17.012 1.00 92.62 81 THR A CA 1
ATOM 602 C C . THR A 1 81 ? 7.006 -2.363 -17.526 1.00 92.62 81 THR A C 1
ATOM 604 O O . THR A 1 81 ? 6.892 -2.118 -18.728 1.00 92.62 81 THR A O 1
ATOM 607 N N . CYS A 1 82 ? 6.148 -1.875 -16.625 1.00 92.75 82 CYS A N 1
ATOM 608 C CA . CYS A 1 82 ? 4.986 -1.071 -16.992 1.00 92.75 82 CYS A CA 1
ATOM 609 C C . CYS A 1 82 ? 5.382 0.266 -17.616 1.00 92.75 82 CYS A C 1
ATOM 611 O O . CYS A 1 82 ? 4.755 0.677 -18.595 1.00 92.75 82 CYS A O 1
ATOM 613 N N . LEU A 1 83 ? 6.422 0.915 -17.088 1.00 90.81 83 LEU A N 1
ATOM 614 C CA . LEU A 1 83 ? 6.918 2.174 -17.632 1.00 90.81 83 LEU A CA 1
ATOM 615 C C . LEU A 1 83 ? 7.510 1.988 -19.036 1.00 90.81 83 LEU A C 1
ATOM 617 O O . LEU A 1 83 ? 7.200 2.766 -19.936 1.00 90.81 83 LEU A O 1
ATOM 621 N N . ASN A 1 84 ? 8.303 0.935 -19.252 1.00 91.25 84 ASN A N 1
ATOM 622 C CA . ASN A 1 84 ? 8.869 0.627 -20.568 1.00 91.25 84 ASN A CA 1
ATOM 623 C C . ASN A 1 84 ? 7.777 0.344 -21.610 1.00 91.25 84 ASN A C 1
ATOM 625 O O . ASN A 1 84 ? 7.832 0.869 -22.723 1.00 91.25 84 ASN A O 1
ATOM 629 N N . LEU A 1 85 ? 6.739 -0.409 -21.233 1.00 90.31 85 LEU A N 1
ATOM 630 C CA . LEU A 1 85 ? 5.564 -0.632 -22.079 1.00 90.31 85 LEU A CA 1
ATOM 631 C C . LEU A 1 85 ? 4.863 0.684 -22.447 1.00 90.31 85 LEU A C 1
ATOM 633 O O . LEU A 1 85 ? 4.526 0.892 -23.607 1.00 90.31 85 LEU A O 1
ATOM 637 N N . LEU A 1 86 ? 4.653 1.584 -21.480 1.00 86.62 86 LEU A N 1
ATOM 638 C CA . LEU A 1 86 ? 4.014 2.882 -21.732 1.00 86.62 86 LEU A CA 1
ATOM 639 C C . LEU A 1 86 ? 4.845 3.767 -22.665 1.00 86.62 86 LEU A C 1
ATOM 641 O O . LEU A 1 86 ? 4.285 4.400 -23.554 1.00 86.62 86 LEU A O 1
ATOM 645 N N . LYS A 1 87 ? 6.169 3.798 -22.487 1.00 86.50 87 LYS A N 1
ATOM 646 C CA . LYS A 1 87 ? 7.074 4.560 -23.359 1.00 86.50 87 LYS A CA 1
ATOM 647 C C . LYS A 1 87 ? 7.042 4.042 -24.793 1.00 86.50 87 LYS A C 1
ATOM 649 O O . LYS A 1 87 ? 6.954 4.839 -25.715 1.00 86.50 87 LYS A O 1
ATOM 654 N N . THR A 1 88 ? 7.048 2.723 -24.965 1.00 84.75 88 THR A N 1
ATOM 655 C CA . THR A 1 88 ? 7.010 2.091 -26.292 1.00 84.75 88 THR A CA 1
ATOM 656 C C . THR A 1 88 ? 5.696 2.388 -27.018 1.00 84.75 88 THR A C 1
ATOM 658 O O . THR A 1 88 ? 5.712 2.715 -28.195 1.00 84.75 88 THR A O 1
ATOM 661 N N . LEU A 1 89 ? 4.562 2.354 -26.308 1.00 78.81 89 LEU A N 1
ATOM 662 C CA . LEU A 1 89 ? 3.244 2.664 -26.881 1.00 78.81 89 LEU A CA 1
ATOM 663 C C . LEU A 1 89 ? 3.038 4.152 -27.200 1.00 78.81 89 LEU A C 1
ATOM 665 O O . LEU A 1 89 ? 2.213 4.474 -28.042 1.00 78.81 89 LEU A O 1
ATOM 669 N N . LYS A 1 90 ? 3.755 5.061 -26.529 1.00 72.06 90 LYS A N 1
ATOM 670 C CA . LYS A 1 90 ? 3.722 6.506 -26.825 1.00 72.06 90 LYS A CA 1
ATOM 671 C C . LYS A 1 90 ? 4.619 6.912 -28.002 1.00 72.06 90 LYS A C 1
ATOM 673 O O . LYS A 1 90 ? 4.553 8.058 -28.431 1.00 72.06 90 LYS A O 1
ATOM 678 N N . LEU A 1 91 ? 5.484 6.012 -28.466 1.00 56.34 91 LEU A N 1
ATOM 679 C CA . LEU A 1 91 ? 6.415 6.224 -29.580 1.00 56.34 91 LEU A CA 1
ATOM 680 C C . LEU A 1 91 ? 5.937 5.556 -30.885 1.00 56.34 91 LEU A C 1
ATOM 682 O O . LEU A 1 91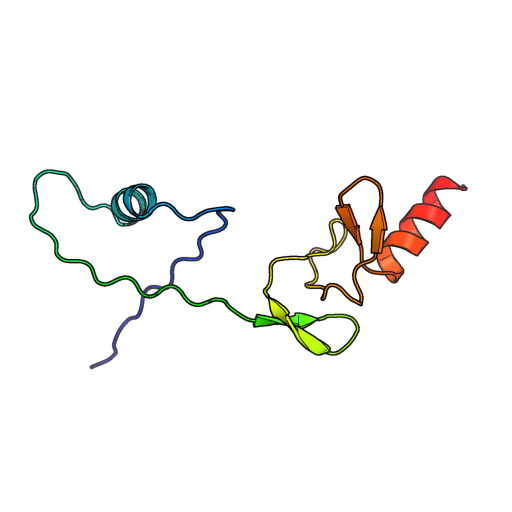 ? 6.693 5.544 -31.855 1.00 56.34 91 LEU A O 1
ATOM 686 N N . ALA A 1 92 ? 4.721 4.998 -30.894 1.00 46.22 92 ALA A N 1
ATOM 687 C CA . ALA A 1 92 ? 4.081 4.359 -32.043 1.00 46.22 92 ALA A CA 1
ATOM 688 C C . ALA A 1 92 ? 2.955 5.230 -32.611 1.00 46.22 92 ALA A C 1
ATOM 690 O O . ALA A 1 92 ? 2.259 5.887 -31.801 1.00 46.22 92 ALA A O 1
#

Nearest PDB structures (foldseek):
  2d8y-assembly1_A  TM=5.234E-01  e=7.700E-02  Homo sapiens
  7zu0-assembly1_A  TM=5.086E-01  e=1.852E+00  Saccharomyces cerevisiae
  2gvi-assembly1_A  TM=3.874E-01  e=4.922E-01  Thermoplasma acidophilum
  4wa6-assembly3_H-2  TM=2.947E-01  e=7.953E+00  Saccharomyces cerevisiae S288C

Secondary structure (DSSP, 8-state):
------------SS--HHHHHHHTT--TTS-----------EEE-TTT--EEETT-B-TTT--B--TTTPEEETTEEE-HHHHHHHHHHHT-

Solvent-accessible surface area (backbone atoms only — not comparable to full-atom values): 6174 Å² total; per-residue (Å²): 134,82,84,84,76,86,83,81,89,77,96,56,99,72,82,52,69,73,59,51,46,55,76,72,66,64,55,96,91,59,96,77,89,84,87,85,84,88,77,88,62,62,42,55,12,75,86,78,58,49,73,24,63,70,84,35,41,15,78,85,77,63,49,40,32,32,84,92,59,41,44,77,56,99,89,40,38,25,41,66,69,60,49,53,53,52,54,56,63,72,76,104